Protein AF-A0A2H3JYH4-F1 (afdb_monomer)

Secondary structure (DSSP, 8-state):
---S--SHHHHHHHIIIIIS-S-TTS--TT-EE----TT----S-EEHHHHHHHHHHHTS-TT-EE-TTT--EESSHHHHHHHHHHHH--------

pLDDT: mean 77.38, std 13.41, range [39.78, 93.44]

Structure (mmCIF, N/CA/C/O backbone):
data_AF-A0A2H3JYH4-F1
#
_entry.id   AF-A0A2H3JYH4-F1
#
loop_
_atom_site.group_PDB
_atom_site.id
_atom_site.type_symbol
_atom_site.label_atom_id
_atom_site.label_alt_id
_atom_site.label_comp_id
_atom_site.label_asym_id
_atom_site.label_entity_id
_atom_site.label_seq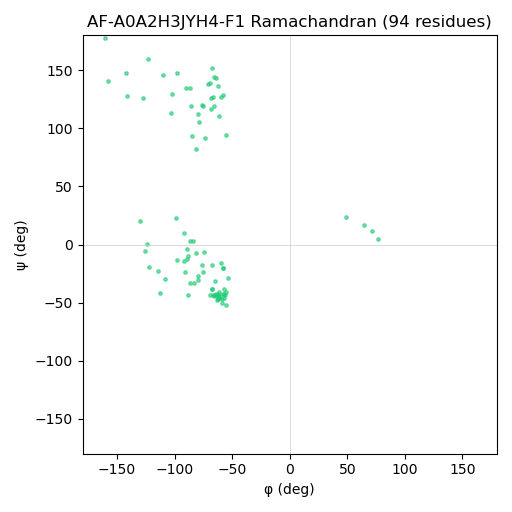_id
_atom_site.pdbx_PDB_ins_code
_atom_site.Cartn_x
_atom_site.Cartn_y
_atom_site.Cartn_z
_atom_site.occupancy
_atom_site.B_iso_or_equiv
_atom_site.auth_seq_id
_atom_site.auth_comp_id
_atom_site.auth_asym_id
_atom_site.auth_atom_id
_atom_site.pdbx_PDB_model_num
ATOM 1 N N . MET A 1 1 ? 0.707 -17.542 2.594 1.00 50.34 1 MET A N 1
ATOM 2 C CA . MET A 1 1 ? 1.784 -16.528 2.599 1.00 50.34 1 MET A CA 1
ATOM 3 C C . MET A 1 1 ? 1.790 -15.904 3.980 1.00 50.34 1 MET A C 1
ATOM 5 O O . MET A 1 1 ? 0.987 -15.017 4.237 1.00 50.34 1 MET A O 1
ATOM 9 N N . ASP A 1 2 ? 2.629 -16.408 4.879 1.00 51.19 2 ASP A N 1
ATOM 10 C CA . ASP A 1 2 ? 2.689 -15.923 6.259 1.00 51.19 2 ASP A CA 1
ATOM 11 C C . ASP A 1 2 ? 3.615 -14.707 6.348 1.00 51.19 2 ASP A C 1
ATOM 13 O O . ASP A 1 2 ? 4.836 -14.820 6.460 1.00 51.19 2 ASP A O 1
ATOM 17 N N . LEU A 1 3 ? 3.024 -13.515 6.240 1.00 58.44 3 LEU A N 1
ATOM 18 C CA . LEU A 1 3 ? 3.680 -12.275 6.644 1.00 58.44 3 LEU A CA 1
ATOM 19 C C . LEU A 1 3 ? 3.640 -12.206 8.181 1.00 58.44 3 LEU A C 1
ATOM 21 O O . LEU A 1 3 ? 2.547 -12.175 8.742 1.00 58.44 3 LEU A O 1
ATOM 25 N N . PRO A 1 4 ? 4.790 -12.141 8.881 1.00 54.59 4 PRO A N 1
ATOM 26 C CA . PRO A 1 4 ? 4.837 -12.190 10.349 1.00 54.59 4 PRO A CA 1
ATOM 27 C C . PRO A 1 4 ? 4.218 -10.949 11.013 1.00 54.59 4 PRO A C 1
ATOM 29 O O . PRO A 1 4 ? 3.916 -10.949 12.201 1.00 54.59 4 PRO A O 1
ATOM 32 N N . SER A 1 5 ? 4.055 -9.866 10.251 1.00 62.12 5 SER A N 1
ATOM 33 C CA . SER A 1 5 ? 3.413 -8.633 10.678 1.00 62.12 5 SER A CA 1
ATOM 34 C C . SER A 1 5 ? 2.931 -7.877 9.450 1.00 62.12 5 SER A C 1
ATOM 36 O O . SER A 1 5 ? 3.618 -7.804 8.431 1.00 62.12 5 SER A O 1
ATOM 38 N N . SER A 1 6 ? 1.759 -7.273 9.561 1.00 66.94 6 SER A N 1
ATOM 39 C CA . SER A 1 6 ? 1.129 -6.507 8.494 1.00 66.94 6 SER A CA 1
ATOM 40 C C . SER A 1 6 ? 1.476 -5.004 8.547 1.00 66.94 6 SER A C 1
ATOM 42 O O . SER A 1 6 ? 0.929 -4.186 7.809 1.00 66.94 6 SER A O 1
ATOM 44 N N . THR A 1 7 ? 2.443 -4.623 9.390 1.00 71.81 7 THR A N 1
ATOM 45 C CA . THR A 1 7 ? 2.984 -3.256 9.451 1.00 71.81 7 THR A CA 1
ATOM 46 C C . THR A 1 7 ? 3.771 -2.887 8.187 1.00 71.81 7 THR A C 1
ATOM 48 O O . THR A 1 7 ? 4.388 -3.736 7.546 1.00 71.81 7 THR A O 1
ATOM 51 N N . PHE A 1 8 ? 3.818 -1.592 7.841 1.00 76.56 8 PHE A N 1
ATOM 52 C CA . PHE A 1 8 ? 4.501 -1.123 6.624 1.00 76.56 8 PHE A CA 1
ATOM 53 C C . PHE A 1 8 ? 5.977 -1.537 6.546 1.00 76.56 8 PHE A C 1
ATOM 55 O O . PHE A 1 8 ? 6.426 -1.969 5.489 1.00 76.56 8 PHE A O 1
ATOM 62 N N . SER A 1 9 ? 6.720 -1.424 7.652 1.00 78.75 9 SER A N 1
ATOM 63 C CA . SER A 1 9 ? 8.150 -1.763 7.696 1.00 78.75 9 SER A CA 1
ATOM 64 C C . SER A 1 9 ? 8.388 -3.268 7.515 1.00 78.75 9 SER A C 1
ATOM 66 O O . SER A 1 9 ? 9.301 -3.674 6.795 1.00 78.75 9 SER A O 1
ATOM 68 N N . ALA A 1 10 ? 7.518 -4.106 8.093 1.00 82.69 10 ALA A N 1
ATOM 69 C CA . ALA A 1 10 ? 7.586 -5.554 7.925 1.00 82.69 10 ALA A CA 1
ATOM 70 C C . ALA A 1 10 ? 7.285 -5.972 6.479 1.00 82.69 10 ALA A C 1
ATOM 72 O O . ALA A 1 10 ? 8.027 -6.771 5.906 1.00 82.69 10 ALA A O 1
ATOM 73 N N . ILE A 1 11 ? 6.256 -5.380 5.861 1.00 86.81 11 ILE A N 1
ATOM 74 C CA . ILE A 1 11 ? 5.928 -5.624 4.450 1.00 86.81 11 ILE A CA 1
ATOM 75 C C . ILE A 1 11 ? 7.080 -5.171 3.550 1.00 86.81 11 ILE A C 1
ATOM 77 O O . ILE A 1 11 ? 7.482 -5.911 2.659 1.00 86.81 11 ILE A O 1
ATOM 81 N N . GLU A 1 12 ? 7.645 -3.982 3.773 1.00 86.75 12 GLU A N 1
ATOM 82 C CA . GLU A 1 12 ? 8.758 -3.489 2.956 1.00 86.75 12 GLU A CA 1
ATOM 83 C C . GLU A 1 12 ? 9.994 -4.392 3.073 1.00 86.75 12 GLU A C 1
ATOM 85 O O . GLU A 1 12 ? 10.600 -4.755 2.064 1.00 86.75 12 GLU A O 1
ATOM 90 N N . SER A 1 13 ? 10.335 -4.804 4.294 1.00 86.00 13 SER A N 1
ATOM 91 C CA . SER A 1 13 ? 11.449 -5.720 4.550 1.00 86.00 13 SER A CA 1
ATOM 92 C C . SER A 1 13 ? 11.231 -7.073 3.873 1.00 86.00 13 SER A C 1
ATOM 94 O O . SER A 1 13 ? 12.157 -7.622 3.278 1.00 86.00 13 SER A O 1
ATOM 96 N N . HIS A 1 14 ? 10.000 -7.591 3.902 1.00 88.00 14 HIS A N 1
ATOM 97 C CA . HIS A 1 14 ? 9.632 -8.814 3.197 1.00 88.00 14 HIS A CA 1
ATOM 98 C C . HIS A 1 14 ? 9.782 -8.663 1.678 1.00 88.00 14 HIS A C 1
ATOM 100 O O . HIS A 1 14 ? 10.413 -9.505 1.042 1.00 88.00 14 HIS A O 1
ATOM 106 N N . LEU A 1 15 ? 9.263 -7.576 1.096 1.00 87.38 15 LEU A N 1
ATOM 107 C CA . LEU A 1 15 ? 9.397 -7.299 -0.334 1.00 87.38 15 LEU A CA 1
ATOM 108 C C . LEU A 1 15 ? 10.867 -7.299 -0.759 1.00 87.38 15 LEU A C 1
ATOM 110 O O . LEU A 1 15 ? 11.245 -8.035 -1.670 1.00 87.38 15 LEU A O 1
ATOM 114 N N . LYS A 1 16 ? 11.704 -6.535 -0.054 1.00 85.38 16 LYS A N 1
ATOM 115 C CA . LYS A 1 16 ? 13.148 -6.465 -0.310 1.00 85.38 16 LYS A CA 1
ATOM 116 C C . LYS A 1 16 ? 13.806 -7.844 -0.232 1.00 85.38 16 LYS A C 1
ATOM 118 O O . LYS A 1 16 ? 14.578 -8.197 -1.112 1.00 85.38 16 LYS A O 1
ATOM 123 N N . ARG A 1 17 ? 13.482 -8.630 0.798 1.00 83.31 17 ARG A N 1
ATOM 124 C CA . ARG A 1 17 ? 14.150 -9.906 1.096 1.00 83.31 17 ARG A CA 1
ATOM 125 C C . ARG A 1 17 ? 13.692 -11.089 0.247 1.00 83.31 17 ARG A C 1
ATOM 127 O O . ARG A 1 17 ? 14.469 -12.021 0.107 1.00 83.31 17 ARG A O 1
ATOM 134 N N . TYR A 1 18 ? 12.464 -11.090 -0.261 1.00 84.62 18 TYR A N 1
ATOM 135 C CA . TYR A 1 18 ? 11.901 -12.273 -0.927 1.00 84.62 18 TYR A CA 1
ATOM 136 C C . TYR A 1 18 ? 11.458 -12.025 -2.367 1.00 84.62 18 TYR A C 1
ATOM 138 O O . TYR A 1 18 ? 11.315 -12.976 -3.129 1.00 84.62 18 TYR A O 1
ATOM 146 N N . HIS A 1 19 ? 11.245 -10.769 -2.760 1.00 84.31 19 HIS A N 1
ATOM 147 C CA . HIS A 1 19 ? 10.789 -10.431 -4.110 1.00 84.31 19 HIS A CA 1
ATOM 148 C C . HIS A 1 19 ? 11.818 -9.642 -4.918 1.00 84.31 19 HIS A C 1
ATOM 150 O O . HIS A 1 19 ? 11.768 -9.681 -6.145 1.00 84.31 19 HIS A O 1
ATOM 156 N N . PHE A 1 20 ? 12.743 -8.955 -4.245 1.00 80.81 20 PHE A N 1
ATOM 157 C CA . PHE A 1 20 ? 13.750 -8.096 -4.874 1.00 80.81 20 PHE A CA 1
ATOM 158 C C . PHE A 1 20 ? 15.176 -8.395 -4.376 1.00 80.81 20 PHE A C 1
ATOM 160 O O . PHE A 1 20 ? 16.047 -7.540 -4.470 1.00 80.81 20 PHE A O 1
ATOM 167 N N . CYS A 1 21 ? 15.411 -9.587 -3.814 1.00 69.06 21 CYS A N 1
ATOM 168 C CA . CYS A 1 21 ? 16.673 -9.961 -3.163 1.00 69.06 21 CYS A CA 1
ATOM 169 C C . CYS A 1 21 ? 17.722 -10.589 -4.078 1.00 69.06 21 CYS A C 1
ATOM 171 O O . CYS A 1 21 ? 18.851 -10.779 -3.635 1.00 69.06 21 CYS A O 1
ATOM 173 N N . ASN A 1 22 ? 17.345 -10.983 -5.295 1.00 62.56 22 ASN A N 1
ATOM 174 C CA . ASN A 1 22 ? 18.234 -11.766 -6.153 1.00 62.56 22 ASN A CA 1
ATOM 175 C C . ASN A 1 22 ? 19.342 -10.920 -6.792 1.00 62.56 22 ASN A C 1
ATOM 177 O O . ASN A 1 22 ? 20.369 -11.484 -7.137 1.00 62.56 22 ASN A O 1
ATOM 181 N N . ASP A 1 23 ? 19.188 -9.594 -6.823 1.00 58.09 23 ASP A N 1
ATOM 182 C CA . ASP A 1 23 ? 20.257 -8.650 -7.135 1.00 58.09 23 ASP A CA 1
ATOM 183 C C . ASP A 1 23 ? 20.124 -7.422 -6.224 1.00 58.09 23 ASP A C 1
ATOM 185 O O . ASP A 1 23 ? 19.065 -6.804 -6.127 1.00 58.09 23 ASP A O 1
ATOM 189 N N . ILE A 1 24 ? 21.200 -7.042 -5.532 1.00 53.75 24 ILE A N 1
ATOM 190 C CA . ILE A 1 24 ? 21.246 -5.836 -4.678 1.00 53.75 24 ILE A CA 1
ATOM 191 C C . ILE A 1 24 ? 20.914 -4.557 -5.481 1.00 53.75 24 ILE A C 1
ATOM 193 O O . ILE A 1 24 ? 20.469 -3.565 -4.904 1.00 53.75 24 ILE A O 1
A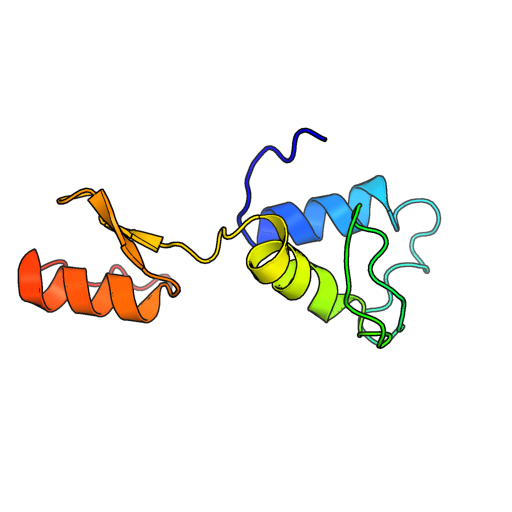TOM 197 N N . GLU A 1 25 ? 21.049 -4.598 -6.811 1.00 58.88 25 GLU A N 1
ATOM 198 C CA . GLU A 1 25 ? 20.675 -3.522 -7.736 1.00 58.88 25 GLU A CA 1
ATOM 199 C C . GLU A 1 25 ? 19.175 -3.466 -8.087 1.00 58.88 25 GLU A C 1
ATOM 201 O O . GLU A 1 25 ? 18.732 -2.509 -8.723 1.00 58.88 25 GLU A O 1
ATOM 206 N N . ASP A 1 26 ? 18.358 -4.441 -7.676 1.00 66.69 26 ASP A N 1
ATOM 207 C CA . ASP A 1 26 ? 16.984 -4.568 -8.180 1.00 66.69 26 ASP A CA 1
ATOM 208 C C . ASP A 1 26 ? 15.928 -3.818 -7.347 1.00 66.69 26 ASP A C 1
ATOM 210 O O . ASP A 1 26 ? 14.874 -3.417 -7.868 1.00 66.69 26 ASP A O 1
ATOM 214 N N . TRP A 1 27 ? 16.205 -3.552 -6.063 1.00 74.50 27 TRP A N 1
ATOM 215 C CA . TRP A 1 27 ? 15.374 -2.658 -5.249 1.00 74.50 27 TRP A CA 1
ATOM 216 C C . TRP A 1 27 ? 15.730 -1.194 -5.520 1.00 74.50 27 TRP A C 1
ATOM 218 O O . TRP A 1 27 ? 16.432 -0.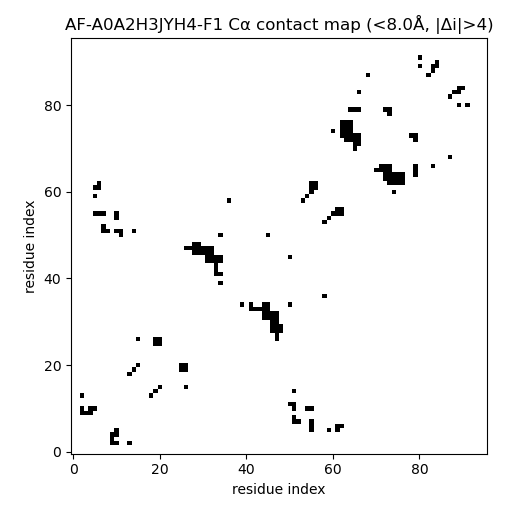531 -4.757 1.00 74.50 27 TRP A O 1
ATOM 228 N N . VAL A 1 28 ? 15.170 -0.657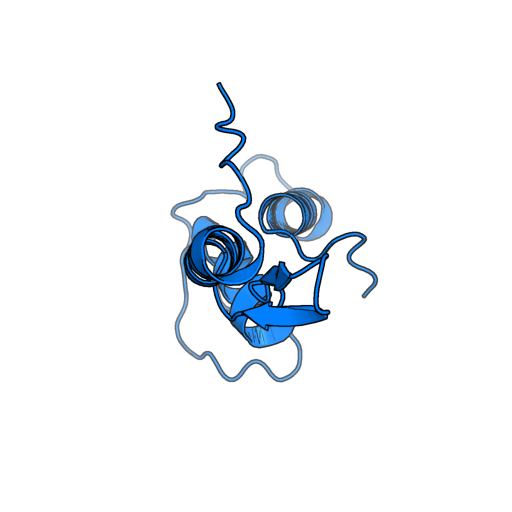 -6.599 1.00 83.62 28 VAL A N 1
ATOM 229 C CA . VAL A 1 28 ? 15.248 0.772 -6.913 1.00 83.62 28 VAL A CA 1
ATOM 230 C C . VAL A 1 28 ? 13.910 1.426 -6.554 1.00 83.62 28 VAL A C 1
ATOM 232 O O . VAL A 1 28 ? 12.907 1.160 -7.218 1.00 83.62 28 VAL A O 1
ATOM 235 N N . PRO A 1 29 ? 13.838 2.315 -5.541 1.00 81.69 29 PRO A N 1
ATOM 236 C CA . PRO A 1 29 ? 12.582 2.932 -5.098 1.00 81.69 29 PRO A CA 1
ATOM 237 C C . PRO A 1 29 ? 11.778 3.626 -6.207 1.00 81.69 29 PRO A C 1
ATOM 239 O O . PRO A 1 29 ? 10.551 3.712 -6.115 1.00 81.69 29 PRO A O 1
ATOM 242 N N . SER A 1 30 ? 12.461 4.136 -7.236 1.00 86.50 30 SER A N 1
ATOM 243 C CA . SER A 1 30 ? 11.884 4.806 -8.406 1.00 86.50 30 SER A CA 1
ATOM 244 C C . SER A 1 30 ? 11.521 3.860 -9.559 1.00 86.50 30 SER A C 1
ATOM 246 O O . SER A 1 30 ? 10.819 4.290 -10.478 1.00 86.50 30 SER A O 1
ATOM 248 N N . LYS A 1 31 ? 11.928 2.583 -9.516 1.00 88.94 31 LYS A N 1
ATOM 249 C CA . LYS A 1 31 ? 11.484 1.567 -10.480 1.00 88.94 31 LYS A CA 1
ATOM 250 C C . LYS A 1 31 ? 9.992 1.334 -10.297 1.00 88.94 31 LYS A C 1
ATOM 252 O O . LYS A 1 31 ? 9.448 1.442 -9.192 1.00 88.94 31 LYS A O 1
ATOM 257 N N . ARG A 1 32 ? 9.312 1.095 -11.414 1.00 91.75 32 ARG A N 1
ATOM 258 C CA . ARG A 1 32 ? 7.872 0.857 -11.451 1.00 91.75 32 ARG A CA 1
ATOM 259 C C . ARG A 1 32 ? 7.596 -0.593 -11.800 1.00 91.75 32 ARG A C 1
ATOM 261 O O . ARG A 1 32 ? 8.319 -1.183 -12.593 1.00 91.75 32 ARG A O 1
ATOM 268 N N . GLY A 1 33 ? 6.528 -1.130 -11.232 1.00 90.81 33 GLY A N 1
ATOM 269 C CA . GLY A 1 33 ? 6.035 -2.458 -11.563 1.00 90.81 33 GLY A CA 1
ATOM 270 C C . GLY A 1 33 ? 4.589 -2.641 -11.144 1.00 90.81 33 GLY A C 1
ATOM 271 O O . GLY A 1 33 ? 3.969 -1.749 -10.560 1.00 90.81 33 GLY A O 1
ATOM 272 N N . GLU A 1 34 ? 4.065 -3.815 -11.454 1.00 92.94 34 GLU A N 1
ATOM 273 C CA . GLU A 1 34 ? 2.676 -4.187 -11.215 1.00 92.94 34 GLU A CA 1
ATOM 274 C C . GLU A 1 34 ? 2.536 -4.990 -9.923 1.00 92.94 34 GLU A C 1
ATOM 276 O O . GLU A 1 34 ? 3.433 -5.742 -9.526 1.00 92.94 34 GLU A O 1
ATOM 281 N N . CYS A 1 35 ? 1.398 -4.833 -9.248 1.00 92.06 35 CYS A N 1
ATOM 282 C CA . CYS A 1 35 ? 1.087 -5.659 -8.093 1.00 92.06 35 CYS A CA 1
ATOM 283 C C . CYS A 1 35 ? 0.673 -7.055 -8.562 1.00 92.06 35 CYS A C 1
ATOM 285 O O . CYS A 1 35 ? -0.327 -7.202 -9.252 1.00 92.06 35 CYS A O 1
ATOM 287 N N . ARG A 1 36 ? 1.423 -8.076 -8.140 1.00 91.19 36 ARG A N 1
ATOM 288 C CA . ARG A 1 36 ? 1.151 -9.491 -8.449 1.00 91.19 36 ARG A CA 1
ATOM 289 C C . ARG A 1 36 ? 0.441 -10.227 -7.311 1.00 91.19 36 ARG A C 1
ATOM 291 O O . ARG A 1 36 ? 0.575 -11.438 -7.180 1.00 91.19 36 ARG A O 1
ATOM 298 N N . TRP A 1 37 ? -0.237 -9.486 -6.439 1.00 90.75 37 TRP A N 1
ATOM 299 C CA . TRP A 1 37 ? -1.037 -10.091 -5.381 1.00 90.75 37 TRP A CA 1
ATOM 300 C C . TRP A 1 37 ? -2.248 -10.791 -5.998 1.00 90.75 37 TRP A C 1
ATOM 302 O O . TRP A 1 37 ? -2.854 -10.260 -6.930 1.00 90.75 37 TRP A O 1
ATOM 312 N N . ASP A 1 38 ? -2.587 -11.970 -5.486 1.00 90.62 38 ASP A N 1
ATOM 313 C CA . ASP A 1 38 ? -3.672 -12.782 -6.032 1.00 90.62 38 ASP A CA 1
ATOM 314 C C . ASP A 1 38 ? -5.014 -12.033 -5.981 1.00 90.62 38 ASP A C 1
ATOM 316 O O . ASP A 1 38 ? -5.395 -11.481 -4.948 1.00 90.62 38 ASP A O 1
ATOM 320 N N . GLY A 1 39 ? -5.695 -11.938 -7.125 1.00 89.44 39 GLY A N 1
ATOM 321 C CA . GLY A 1 39 ? -6.939 -11.172 -7.255 1.00 89.44 39 GLY A CA 1
ATOM 322 C C . GLY A 1 39 ? -6.784 -9.644 -7.209 1.00 89.44 39 GLY A C 1
ATOM 323 O O . GLY A 1 39 ? -7.784 -8.932 -7.102 1.00 89.44 39 GLY A O 1
ATOM 324 N N . CYS A 1 40 ? -5.565 -9.098 -7.297 1.00 92.75 40 CYS A N 1
ATOM 325 C CA . CYS A 1 40 ? -5.375 -7.650 -7.342 1.00 92.75 40 CYS A CA 1
ATOM 326 C C . CYS A 1 40 ? -5.954 -7.048 -8.630 1.00 92.75 40 CYS A C 1
ATOM 328 O O . CYS A 1 40 ? -5.493 -7.329 -9.732 1.00 92.75 40 CYS A O 1
ATOM 330 N N . VAL A 1 41 ? -6.927 -6.147 -8.483 1.00 92.94 41 VAL A N 1
ATOM 331 C CA . VAL A 1 41 ? -7.564 -5.433 -9.607 1.00 92.94 41 VAL A CA 1
ATOM 332 C C . VAL A 1 41 ? -6.822 -4.156 -10.018 1.00 92.94 41 VAL A C 1
ATOM 334 O O . VAL A 1 41 ? -7.284 -3.408 -10.880 1.00 92.94 41 VAL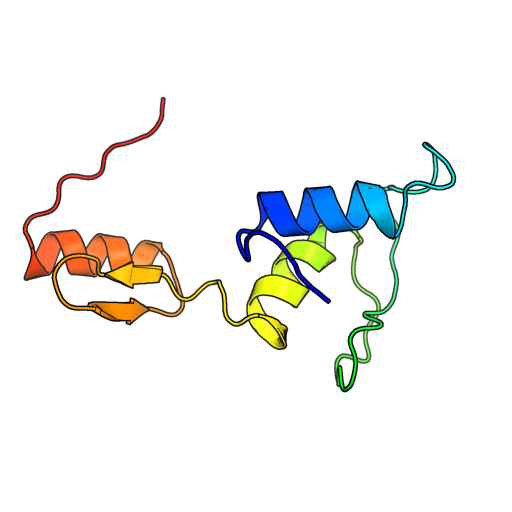 A O 1
ATOM 337 N N . TRP A 1 42 ? -5.686 -3.852 -9.384 1.00 91.81 42 TRP A N 1
ATOM 338 C CA . TRP A 1 42 ? -4.936 -2.630 -9.649 1.00 91.81 42 TRP A CA 1
ATOM 339 C C . TRP A 1 42 ? -4.110 -2.754 -10.934 1.00 91.81 42 TRP A C 1
ATOM 341 O O . TRP A 1 42 ? -3.051 -3.369 -10.951 1.00 91.81 42 TRP A O 1
ATOM 351 N N . GLN A 1 43 ? -4.566 -2.099 -12.000 1.00 87.00 43 GLN A N 1
ATOM 352 C CA . GLN A 1 43 ? -3.990 -2.244 -13.345 1.00 87.00 43 GLN A CA 1
ATOM 353 C C . GLN A 1 43 ? -2.848 -1.264 -13.664 1.00 87.00 43 GLN A C 1
ATOM 355 O O . GLN A 1 43 ? -2.285 -1.303 -14.753 1.00 87.00 43 GLN A O 1
ATOM 360 N N . ARG A 1 44 ? -2.515 -0.329 -12.761 1.00 91.38 44 ARG A N 1
ATOM 361 C CA . ARG A 1 44 ? -1.515 0.717 -13.043 1.00 91.38 44 ARG A CA 1
ATOM 362 C C . ARG A 1 44 ? -0.173 0.402 -12.383 1.00 91.38 44 ARG A C 1
ATOM 364 O O . ARG A 1 44 ? -0.148 0.229 -11.163 1.00 91.38 44 ARG A O 1
ATOM 371 N N . PRO A 1 45 ? 0.949 0.442 -13.120 1.00 93.25 45 PRO A N 1
ATOM 372 C CA . PRO A 1 45 ? 2.256 0.257 -12.513 1.00 93.25 45 PRO A CA 1
ATOM 373 C C . PRO A 1 45 ? 2.531 1.367 -11.493 1.00 93.25 45 PRO A C 1
ATOM 375 O O . PRO A 1 45 ? 2.265 2.549 -11.736 1.00 93.25 45 PRO A O 1
ATOM 378 N N . MET A 1 46 ? 3.073 0.982 -10.341 1.00 93.44 46 ME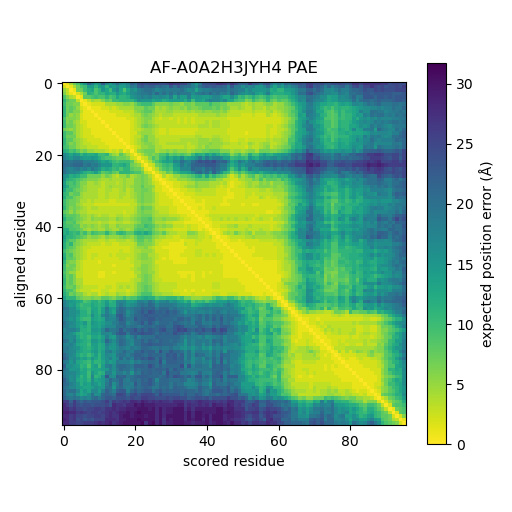T A N 1
ATOM 379 C CA . MET A 1 46 ? 3.398 1.880 -9.235 1.00 93.44 46 MET A CA 1
ATOM 380 C C . MET A 1 46 ? 4.873 1.785 -8.873 1.00 93.44 46 MET A C 1
ATOM 382 O O . MET A 1 46 ? 5.547 0.810 -9.199 1.00 93.44 46 MET A O 1
ATOM 386 N N . TYR A 1 47 ? 5.382 2.811 -8.198 1.00 92.62 47 TYR A N 1
ATOM 387 C CA . TYR A 1 47 ? 6.752 2.805 -7.701 1.00 92.62 47 TYR A CA 1
ATOM 388 C C . TYR A 1 47 ? 6.961 1.707 -6.662 1.00 92.62 47 TYR A C 1
ATOM 390 O O . TYR A 1 47 ? 6.089 1.503 -5.819 1.00 92.62 47 TYR A O 1
ATOM 398 N N . TYR A 1 48 ? 8.134 1.075 -6.653 1.00 89.75 48 TYR A N 1
ATOM 399 C CA . TYR A 1 48 ? 8.487 0.021 -5.693 1.00 89.75 48 TYR A CA 1
ATOM 400 C C . TYR A 1 48 ? 8.320 0.486 -4.240 1.00 89.75 48 TYR A C 1
ATOM 402 O O . TYR A 1 48 ? 7.688 -0.202 -3.438 1.00 89.75 48 TYR A O 1
ATOM 410 N N . ARG A 1 49 ? 8.709 1.733 -3.930 1.00 88.12 49 ARG A N 1
ATOM 411 C CA . ARG A 1 49 ? 8.458 2.360 -2.612 1.00 88.12 49 ARG A CA 1
ATOM 412 C C . ARG A 1 49 ? 6.980 2.443 -2.208 1.00 88.12 49 ARG A C 1
ATOM 414 O O . ARG A 1 49 ? 6.666 2.651 -1.042 1.00 88.12 49 ARG A O 1
ATOM 421 N N . SER A 1 50 ? 6.054 2.353 -3.161 1.00 91.25 50 SER A N 1
ATOM 422 C CA . SER A 1 50 ? 4.610 2.430 -2.918 1.00 91.25 50 SER A CA 1
ATOM 423 C C . SER A 1 50 ? 3.962 1.063 -2.689 1.00 91.25 50 SER A C 1
ATOM 425 O O . SER A 1 50 ? 2.849 1.027 -2.162 1.00 91.25 50 SER A O 1
ATOM 427 N N . PHE A 1 51 ? 4.643 -0.045 -3.006 1.00 90.88 51 PHE A N 1
ATOM 428 C CA . PHE A 1 51 ? 4.082 -1.391 -2.860 1.00 90.88 51 PHE A CA 1
ATOM 429 C C . PHE A 1 51 ? 3.718 -1.712 -1.416 1.00 90.88 51 PHE A C 1
ATOM 431 O O . PHE A 1 51 ? 2.616 -2.193 -1.173 1.00 90.88 51 PHE A O 1
ATOM 438 N N . ALA A 1 52 ? 4.586 -1.393 -0.451 1.00 88.88 52 ALA A N 1
ATOM 439 C CA . ALA A 1 52 ? 4.310 -1.673 0.957 1.00 88.88 52 ALA A CA 1
ATOM 440 C C . ALA A 1 52 ? 2.994 -1.022 1.416 1.00 88.88 52 ALA A C 1
ATOM 442 O O . ALA A 1 52 ? 2.165 -1.662 2.062 1.00 88.88 52 ALA A O 1
ATOM 443 N N . LYS A 1 53 ? 2.749 0.231 1.004 1.00 86.75 53 LYS A N 1
ATOM 444 C CA . LYS A 1 53 ? 1.501 0.934 1.319 1.00 86.75 53 LYS A CA 1
ATOM 445 C C . LYS A 1 53 ? 0.294 0.357 0.587 1.00 86.75 53 LYS A C 1
ATOM 447 O O . LYS A 1 53 ? -0.777 0.219 1.181 1.00 86.75 53 LYS A O 1
ATOM 452 N N . HIS A 1 54 ? 0.456 0.048 -0.694 1.00 90.81 54 HIS A N 1
ATOM 453 C CA . HIS A 1 54 ? -0.592 -0.566 -1.496 1.00 90.81 54 HIS A CA 1
ATOM 454 C C . HIS A 1 54 ? -1.025 -1.908 -0.893 1.00 90.81 54 HIS A C 1
ATOM 456 O O . HIS A 1 54 ? -2.202 -2.087 -0.608 1.00 90.81 54 HIS A O 1
ATOM 462 N N . ILE A 1 55 ? -0.078 -2.794 -0.584 1.00 89.31 55 ILE A N 1
ATOM 463 C CA . ILE A 1 55 ? -0.351 -4.114 -0.006 1.00 89.31 55 ILE A CA 1
ATOM 464 C C . ILE A 1 55 ? -1.016 -3.994 1.368 1.00 89.31 55 ILE A C 1
ATOM 466 O O . ILE A 1 55 ? -2.043 -4.627 1.612 1.00 89.31 55 ILE A O 1
ATOM 470 N N . ALA A 1 56 ? -0.489 -3.132 2.244 1.00 85.25 56 ALA A N 1
ATOM 471 C CA . ALA A 1 56 ? -1.056 -2.921 3.573 1.00 85.25 56 ALA A CA 1
ATOM 472 C C . ALA A 1 56 ? -2.528 -2.478 3.529 1.00 85.25 56 ALA A C 1
ATOM 474 O O . ALA A 1 56 ? -3.317 -2.898 4.368 1.00 85.25 56 ALA A O 1
ATOM 475 N N . THR A 1 57 ? -2.898 -1.628 2.567 1.00 82.31 57 THR A N 1
ATOM 476 C CA . THR A 1 57 ? -4.251 -1.051 2.475 1.00 82.31 57 THR A CA 1
ATOM 477 C C . THR A 1 57 ? -5.217 -1.908 1.665 1.00 82.31 57 THR A C 1
ATOM 479 O O . THR A 1 57 ? -6.356 -2.078 2.082 1.00 82.31 57 THR A O 1
ATOM 482 N N . GLN A 1 58 ? -4.782 -2.435 0.519 1.00 85.75 58 GLN A N 1
ATOM 483 C CA . GLN A 1 58 ? -5.655 -3.134 -0.429 1.00 85.75 58 GLN A CA 1
ATOM 484 C C . GLN A 1 58 ? -5.812 -4.617 -0.106 1.00 85.75 58 GLN A C 1
ATOM 486 O O . GLN A 1 58 ? -6.890 -5.164 -0.309 1.00 85.75 58 GLN A O 1
ATOM 491 N N . HIS A 1 59 ? -4.768 -5.247 0.439 1.00 87.75 59 HIS A N 1
ATOM 492 C CA . HIS A 1 59 ? -4.739 -6.703 0.590 1.00 87.75 59 HIS A CA 1
ATOM 493 C C . HIS A 1 59 ? -4.784 -7.142 2.045 1.00 87.75 59 HIS A C 1
ATOM 495 O O . HIS A 1 59 ? -5.514 -8.061 2.396 1.00 87.75 59 HIS A O 1
ATOM 501 N N . LEU A 1 60 ? -4.041 -6.453 2.912 1.00 81.75 60 LEU A N 1
ATOM 502 C CA . LEU A 1 60 ? -3.918 -6.837 4.320 1.00 81.75 60 LEU A CA 1
ATOM 503 C C . LEU A 1 60 ? -4.848 -6.066 5.257 1.00 81.75 60 LEU A C 1
ATOM 505 O O . LEU A 1 60 ? -4.963 -6.433 6.421 1.00 81.75 60 LEU A O 1
ATOM 509 N N . ARG A 1 61 ? -5.463 -4.970 4.786 1.00 73.00 61 ARG A N 1
ATOM 510 C CA . ARG A 1 61 ? -6.279 -4.034 5.593 1.00 73.00 61 ARG A CA 1
ATOM 511 C C . ARG A 1 61 ? -5.595 -3.570 6.890 1.00 73.00 61 ARG A C 1
ATOM 513 O O . ARG A 1 61 ? -6.241 -3.122 7.827 1.00 73.00 61 ARG A O 1
ATOM 520 N N . SER A 1 62 ? -4.268 -3.616 6.940 1.00 66.75 62 SER A N 1
ATOM 521 C CA . SER A 1 62 ? -3.483 -3.428 8.161 1.00 66.75 62 SER A CA 1
ATOM 522 C C . SER A 1 62 ? -3.215 -1.973 8.528 1.00 66.75 62 SER A C 1
ATOM 524 O O . SER A 1 62 ? -2.518 -1.689 9.502 1.00 66.75 62 SER A O 1
ATOM 526 N N . THR A 1 63 ? -3.760 -1.025 7.773 1.00 59.66 63 THR A N 1
ATOM 527 C CA . THR A 1 63 ? -3.871 0.345 8.281 1.00 59.66 63 THR A CA 1
ATOM 528 C C . THR A 1 63 ? -4.971 0.480 9.328 1.00 59.66 63 THR A C 1
ATOM 530 O O . THR A 1 63 ? -5.052 1.543 9.941 1.00 59.66 63 THR A O 1
ATOM 533 N N . ALA A 1 64 ? -5.757 -0.587 9.547 1.00 58.81 64 ALA A N 1
ATOM 534 C CA . ALA A 1 64 ? -6.620 -0.767 10.701 1.00 58.81 64 ALA A CA 1
ATOM 535 C C . ALA A 1 64 ? -5.801 -0.631 11.997 1.00 58.81 64 ALA A C 1
ATOM 537 O O . ALA A 1 64 ? -5.154 -1.568 12.461 1.00 58.81 64 ALA A O 1
ATOM 538 N N . ALA A 1 65 ? -5.782 0.570 12.559 1.00 65.75 65 ALA A N 1
ATOM 539 C CA . ALA A 1 65 ? -5.339 0.804 13.913 1.00 65.75 65 ALA A CA 1
ATOM 540 C C . ALA A 1 65 ? -6.503 0.415 14.819 1.00 65.75 65 ALA A C 1
ATOM 542 O O . ALA A 1 65 ? -7.542 1.059 14.783 1.00 65.75 65 ALA A O 1
ATOM 543 N N . VAL A 1 66 ? -6.344 -0.649 15.595 1.00 69.00 66 VAL A N 1
ATOM 544 C CA . VAL A 1 66 ? -7.344 -1.053 16.586 1.00 69.00 66 VAL A CA 1
ATOM 545 C C . VAL A 1 66 ? -7.064 -0.302 17.884 1.00 69.00 66 VAL A C 1
ATOM 547 O O . VAL A 1 66 ? -5.908 -0.173 18.303 1.00 69.00 66 VAL A O 1
ATOM 550 N N . CYS A 1 67 ? -8.105 0.238 18.509 1.00 78.12 67 CYS A N 1
ATOM 551 C CA . CYS A 1 67 ? -7.996 0.750 19.867 1.00 78.12 67 CYS A CA 1
ATOM 552 C C . CYS A 1 67 ? -7.771 -0.417 20.837 1.00 78.12 67 CYS A C 1
ATOM 554 O O . CYS A 1 67 ? -8.549 -1.362 20.853 1.00 78.12 67 CYS A O 1
ATOM 556 N N . GLN A 1 68 ? -6.720 -0.367 21.656 1.00 74.00 68 GLN A N 1
ATOM 557 C CA . GLN A 1 68 ? -6.448 -1.435 22.626 1.00 74.00 68 GLN A CA 1
ATOM 558 C C . GLN A 1 68 ? -7.391 -1.395 23.838 1.00 74.00 68 GLN A C 1
ATOM 560 O O . GLN A 1 68 ? -7.615 -2.435 24.446 1.00 74.00 68 GLN A O 1
ATOM 565 N N . ASP A 1 69 ? -7.970 -0.233 24.153 1.00 75.62 69 ASP A N 1
ATOM 566 C CA . ASP A 1 69 ? -8.862 -0.058 25.304 1.00 75.62 69 ASP A CA 1
ATOM 567 C C . ASP A 1 69 ? -10.313 -0.470 25.015 1.00 75.62 69 ASP A C 1
ATOM 569 O O 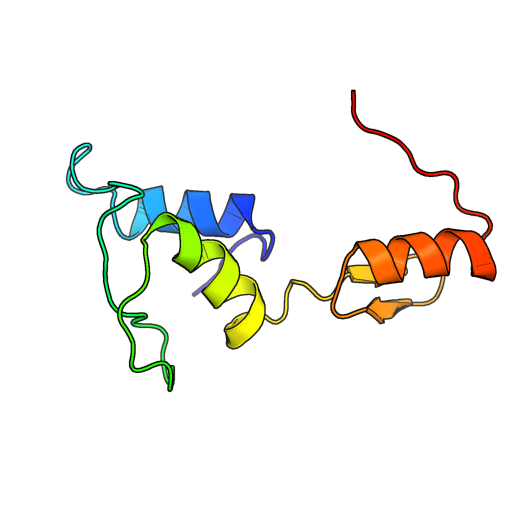. ASP A 1 69 ? -10.998 -0.967 25.906 1.00 75.62 69 ASP A O 1
ATOM 573 N N . CYS A 1 70 ? -10.799 -0.284 23.782 1.00 84.00 70 CYS A N 1
ATOM 574 C CA . CYS A 1 70 ? -12.185 -0.617 23.416 1.00 84.00 70 CYS A CA 1
ATOM 575 C C . CYS A 1 70 ? -12.340 -1.551 22.209 1.00 84.00 70 CYS A C 1
ATOM 577 O O . CYS A 1 70 ? -13.455 -1.969 21.911 1.00 84.00 70 CYS A O 1
ATOM 579 N N . GLY A 1 71 ? -11.254 -1.893 21.513 1.00 76.44 71 GLY A N 1
ATOM 580 C CA . GLY A 1 71 ? -11.285 -2.811 20.371 1.00 76.44 71 GLY A CA 1
ATOM 581 C C . GLY A 1 71 ? -11.823 -2.213 19.068 1.00 76.44 71 GLY A C 1
ATOM 582 O O . GLY A 1 71 ? -11.955 -2.942 18.090 1.00 76.44 71 GLY A O 1
ATOM 583 N N . GLU A 1 72 ? -12.125 -0.913 19.027 1.00 75.19 72 GLU A N 1
ATOM 584 C CA . GLU A 1 72 ? -12.700 -0.264 17.844 1.00 75.19 72 GLU A CA 1
ATOM 585 C C . GLU A 1 72 ? -11.676 -0.132 16.705 1.00 75.19 72 GLU A C 1
ATOM 587 O O . GLU A 1 72 ? -10.500 0.180 16.940 1.00 75.19 72 GLU A O 1
ATOM 592 N N . ASP A 1 73 ? -12.106 -0.400 15.469 1.00 73.00 73 ASP A N 1
ATOM 593 C CA . ASP A 1 73 ? -11.247 -0.391 14.290 1.00 73.00 73 ASP A CA 1
ATOM 594 C C . ASP A 1 73 ? -11.192 0.988 13.622 1.00 73.00 73 ASP A C 1
ATOM 596 O O . ASP A 1 73 ? -12.195 1.663 13.402 1.00 73.00 73 ASP A O 1
ATOM 600 N N . PHE A 1 74 ? -9.983 1.421 13.266 1.00 72.19 74 PHE A N 1
ATOM 601 C CA . PHE A 1 74 ? -9.771 2.687 12.574 1.00 72.19 74 PHE A CA 1
ATOM 602 C C . PH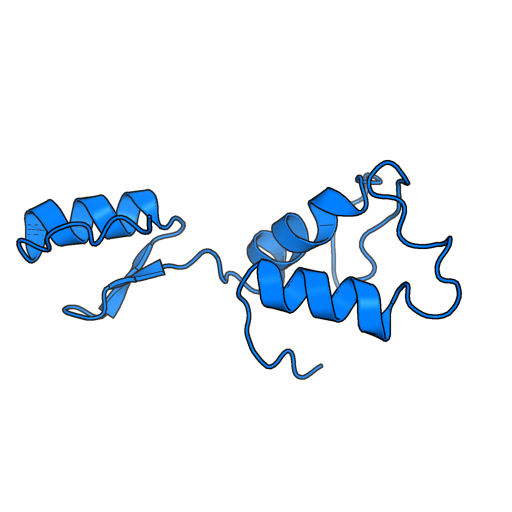E A 1 74 ? -8.955 2.470 11.321 1.00 72.19 74 PHE A C 1
ATOM 604 O O . PHE A 1 74 ? -7.820 2.025 11.389 1.00 72.19 74 PHE A O 1
ATOM 611 N N . THR A 1 75 ? -9.447 2.921 10.173 1.00 65.06 75 THR A N 1
ATOM 612 C CA . THR A 1 75 ? -8.711 2.833 8.897 1.00 65.06 75 THR A CA 1
ATOM 613 C C . THR A 1 75 ? -7.356 3.558 8.888 1.00 65.06 75 THR A C 1
ATOM 615 O O . THR A 1 75 ? -6.546 3.312 7.985 1.00 65.06 75 THR A O 1
ATOM 618 N N . ARG A 1 76 ? -7.103 4.454 9.862 1.00 68.56 76 ARG A N 1
ATOM 619 C CA . ARG A 1 76 ? -5.853 5.211 10.010 1.00 68.56 76 ARG A CA 1
ATOM 620 C C . ARG A 1 76 ? -5.426 5.402 11.471 1.00 68.56 76 ARG A C 1
ATOM 622 O O . ARG A 1 76 ? -6.250 5.622 12.359 1.00 68.56 76 ARG A O 1
ATOM 629 N N . GLY A 1 77 ? -4.112 5.433 11.701 1.00 70.94 77 GLY A N 1
ATOM 630 C CA . GLY A 1 77 ? -3.516 5.622 13.029 1.00 70.94 77 GLY A CA 1
ATOM 631 C C . GLY A 1 77 ? -3.783 6.988 13.672 1.00 70.94 77 GLY A C 1
ATOM 632 O O . GLY A 1 77 ? -3.925 7.060 14.888 1.00 70.94 77 GLY A O 1
ATOM 633 N N . ASP A 1 78 ? -3.913 8.056 12.883 1.00 75.81 78 ASP A N 1
ATOM 634 C CA . ASP A 1 78 ? -4.280 9.396 13.362 1.00 75.81 78 ASP A CA 1
ATOM 635 C C . ASP A 1 78 ? -5.722 9.441 13.884 1.00 75.81 78 ASP A C 1
ATOM 637 O O . ASP A 1 78 ? -5.992 10.035 14.928 1.00 75.81 78 ASP A O 1
ATOM 641 N N . SER A 1 79 ? -6.632 8.726 13.214 1.00 77.62 79 SER A N 1
ATOM 642 C CA . SER A 1 79 ? -8.017 8.572 13.667 1.00 77.62 79 SER A CA 1
ATOM 643 C C . SER A 1 79 ? -8.084 7.812 14.992 1.00 77.62 79 SER A C 1
ATOM 645 O O . SER A 1 79 ? -8.754 8.273 15.915 1.00 77.62 79 SER A O 1
ATOM 647 N N . ARG A 1 80 ? -7.302 6.732 15.128 1.00 82.38 80 ARG A N 1
ATOM 648 C CA . ARG A 1 80 ? -7.143 6.009 16.398 1.00 82.38 80 ARG A CA 1
ATOM 649 C C . ARG A 1 80 ? -6.542 6.892 17.488 1.00 82.38 80 ARG A C 1
ATOM 651 O O . ARG A 1 80 ? -7.053 6.895 18.597 1.00 82.38 80 ARG A O 1
ATOM 658 N N . ASN A 1 81 ? -5.486 7.656 17.208 1.00 78.00 81 ASN A N 1
ATOM 659 C CA . ASN A 1 81 ? -4.848 8.520 18.211 1.00 78.00 81 ASN A CA 1
ATOM 660 C C . ASN A 1 81 ? -5.807 9.602 18.726 1.00 78.00 81 ASN A C 1
ATOM 662 O O . ASN A 1 81 ? -5.885 9.836 19.929 1.00 78.00 81 ASN A O 1
ATOM 666 N N . ARG A 1 82 ? -6.583 10.225 17.832 1.00 82.69 82 ARG A N 1
ATOM 667 C CA . ARG A 1 82 ? -7.633 11.168 18.234 1.00 82.69 82 ARG A CA 1
ATOM 668 C C . ARG A 1 82 ? -8.722 10.478 19.053 1.00 82.69 82 ARG A C 1
ATOM 670 O O . ARG A 1 82 ? -9.161 11.035 20.052 1.00 82.69 82 ARG A O 1
ATOM 677 N N . HIS A 1 83 ? -9.144 9.279 18.655 1.00 86.12 83 HIS A N 1
ATOM 678 C CA . HIS A 1 83 ? -10.083 8.476 19.435 1.00 86.12 83 HIS A CA 1
ATOM 679 C C . HIS A 1 83 ? -9.534 8.181 20.840 1.00 86.12 83 HIS A C 1
ATOM 681 O O . HIS A 1 83 ? -10.231 8.438 21.814 1.00 86.12 83 HIS A O 1
ATOM 687 N N . MET A 1 84 ? -8.272 7.761 20.963 1.00 81.88 84 MET A N 1
ATOM 688 C CA . MET A 1 84 ? -7.616 7.536 22.255 1.00 81.88 84 MET A CA 1
ATOM 689 C C . MET A 1 84 ? -7.619 8.792 23.119 1.00 81.88 84 MET A C 1
ATOM 691 O O . MET A 1 84 ? -7.936 8.713 24.299 1.00 81.88 84 MET A O 1
ATOM 695 N N . HIS A 1 85 ? -7.337 9.959 22.538 1.00 82.44 85 HIS A N 1
ATOM 696 C CA . HIS A 1 85 ? -7.363 11.219 23.274 1.00 82.44 85 HIS A CA 1
ATOM 697 C C . HIS A 1 85 ? -8.776 11.586 23.760 1.00 82.44 85 HIS A C 1
ATOM 699 O O . HIS A 1 85 ? -8.952 11.965 24.912 1.00 82.44 85 HIS A O 1
ATOM 705 N N . LEU A 1 86 ? -9.791 11.439 22.902 1.00 85.75 86 LEU A N 1
ATOM 706 C CA . LEU A 1 86 ? -11.169 11.847 23.201 1.00 85.75 86 LEU A CA 1
ATOM 707 C C . LEU A 1 86 ? -11.947 10.845 24.067 1.00 85.75 86 LEU A C 1
ATOM 709 O O . LEU A 1 86 ? -12.859 11.249 24.783 1.00 85.75 86 LEU A O 1
ATOM 713 N N . LYS A 1 87 ? -11.652 9.545 23.956 1.00 84.12 87 LYS A N 1
ATOM 714 C CA . LYS A 1 87 ? -12.417 8.459 24.596 1.00 84.12 87 LYS A CA 1
ATOM 715 C C . LYS A 1 87 ? -11.682 7.799 25.756 1.00 84.12 87 LYS A C 1
ATOM 717 O O . LYS A 1 87 ? -12.339 7.338 26.683 1.00 84.12 87 LYS A O 1
ATOM 722 N N . HIS A 1 88 ? -10.352 7.782 25.717 1.00 85.19 88 HIS A N 1
ATOM 723 C CA . HIS A 1 88 ? -9.517 7.070 26.688 1.00 85.19 88 HIS A CA 1
ATOM 724 C C . HIS A 1 88 ? -8.486 7.979 27.382 1.00 85.19 88 HIS A C 1
ATOM 726 O O . HIS A 1 88 ? -7.724 7.511 28.218 1.00 85.19 88 HIS A O 1
ATOM 732 N N . GLY A 1 89 ? -8.445 9.281 27.059 1.00 74.94 89 GLY A N 1
ATOM 733 C CA . GLY A 1 89 ? -7.497 10.239 27.640 1.00 74.94 89 GLY A CA 1
ATOM 734 C C . GLY A 1 89 ? -6.022 9.964 27.313 1.00 74.94 89 GLY A C 1
ATOM 735 O O . GLY A 1 89 ? -5.143 10.492 27.988 1.00 74.94 89 GLY A O 1
ATOM 736 N N . GLY A 1 90 ? -5.731 9.135 26.302 1.00 58.97 90 GLY A N 1
ATOM 737 C CA . GLY A 1 90 ? -4.388 8.621 26.028 1.00 58.97 90 GLY A CA 1
ATOM 738 C C . GLY A 1 90 ? -3.402 9.693 25.552 1.00 58.97 90 GLY A C 1
ATOM 739 O O . GLY A 1 90 ? -3.562 10.268 24.473 1.00 58.97 90 GLY A O 1
ATOM 740 N N . SER A 1 91 ? -2.358 9.933 26.345 1.00 53.41 91 SER A N 1
ATOM 741 C CA . SER A 1 91 ? -1.217 10.789 26.010 1.00 53.41 91 SER A CA 1
ATOM 742 C C . SER A 1 91 ? -0.397 10.178 24.871 1.00 53.41 91 SER A C 1
ATOM 744 O O . SER A 1 91 ? 0.024 9.024 24.936 1.00 53.41 91 SER A O 1
ATOM 746 N N . VAL A 1 92 ? -0.154 10.956 23.817 1.00 54.19 92 VAL A N 1
ATOM 747 C CA . VAL A 1 92 ? 0.714 10.573 22.697 1.00 54.19 92 VAL A CA 1
ATOM 748 C C . VAL A 1 92 ? 2.131 10.345 23.231 1.00 54.19 92 VAL A C 1
ATOM 750 O O . VAL A 1 92 ? 2.803 11.305 23.597 1.00 54.19 92 VAL A O 1
ATOM 753 N N . LEU A 1 93 ? 2.612 9.097 23.254 1.00 54.94 93 LEU A N 1
ATOM 754 C CA . LEU A 1 93 ? 4.048 8.848 23.379 1.00 54.94 93 LEU A CA 1
ATOM 755 C C . LEU A 1 93 ? 4.679 9.194 22.022 1.00 54.94 93 LEU A C 1
ATOM 757 O O . LEU A 1 93 ? 4.672 8.391 21.085 1.00 54.94 93 LEU A O 1
ATOM 761 N N . GLY A 1 94 ? 5.114 10.447 21.892 1.00 42.25 94 GLY A N 1
ATOM 762 C CA . GLY A 1 94 ? 5.987 10.879 20.808 1.00 42.25 94 GLY A CA 1
ATOM 763 C C . GLY A 1 94 ? 7.263 10.046 20.853 1.00 42.25 94 GLY A C 1
ATOM 764 O O . GLY A 1 94 ? 7.850 9.885 21.918 1.00 42.25 94 GLY A O 1
ATOM 765 N N . ARG A 1 95 ? 7.636 9.462 19.714 1.00 47.78 95 ARG A N 1
ATOM 766 C CA . ARG A 1 95 ? 8.953 8.856 19.523 1.00 47.78 95 ARG A CA 1
ATOM 767 C C . ARG A 1 95 ? 9.906 9.962 19.081 1.00 47.78 95 ARG A C 1
ATOM 769 O O . ARG A 1 95 ? 9.626 10.619 18.076 1.00 47.78 95 ARG A O 1
ATOM 776 N N . ASP A 1 96 ? 10.923 10.159 19.906 1.00 39.78 96 ASP A N 1
ATOM 777 C CA . ASP A 1 96 ? 12.166 10.898 19.680 1.00 39.78 96 ASP A CA 1
ATOM 778 C C . ASP A 1 96 ? 12.920 10.457 18.414 1.00 39.78 96 ASP A C 1
ATOM 780 O O . ASP A 1 96 ? 12.778 9.279 18.000 1.00 39.78 96 ASP A O 1
#

Radius of gyration: 16.24 Å; Cα contacts (8 Å, |Δi|>4): 105; chains: 1; bounding box: 34×28×41 Å

Mean predicted aligned error: 11.32 Å

Organism: Wolfiporia cocos (strain MD-104) (NCBI:txid742152)

Foldseek 3Di:
DDQVDLDLVSLLVCCCVPVQPPDPVRPDQQDWDDDPPPPDPDPDIDGSVCVSVCCSVPPVLVCFDAAPVPRDTDSHPVVNVVCCCVPVVDDDPDDD

Solvent-accessible surface area (backbone atoms only — not comparable to full-atom values): 5896 Å² total; per-residue (Å²): 135,89,69,96,46,61,46,57,66,50,39,41,52,46,44,46,64,75,76,32,51,91,40,89,81,63,69,40,57,84,44,68,46,69,69,84,54,90,89,57,84,65,86,65,68,40,40,52,70,46,46,31,58,49,45,23,56,76,73,63,51,42,41,45,28,59,36,89,90,78,64,51,78,21,80,36,59,68,59,33,50,52,45,33,42,76,77,66,66,49,78,82,82,76,82,131

Nearest PDB structures (foldseek):
  6dfa-assembly1_A  TM=5.276E-01  e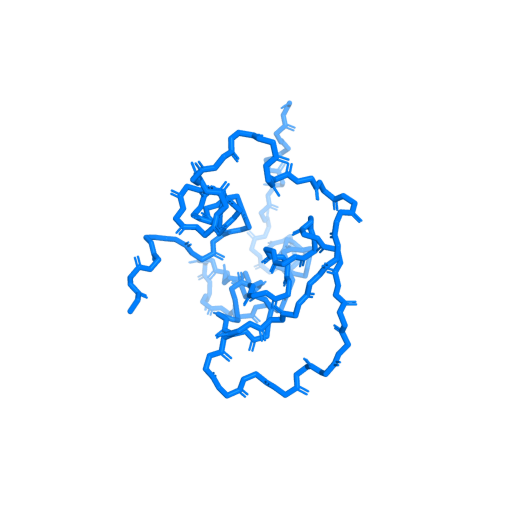=1.106E-01  Homo sapiens
  6dfb-assembly1_A  TM=5.310E-01  e=1.723E-01  Homo sapiens
  2rv7-assembly1_A  TM=3.825E-01  e=1.956E-01  Homo sapiens
  8sss-assembly1_A  TM=4.153E-01  e=6.117E-01  Homo sapiens
  6wmi-assembly2_D  TM=4.697E-01  e=3.384E+00  Homo sapiens

Sequence (96 aa):
MDLPSSTFSAIESHLKRYHFCNDIEDWVPSKRGECRWDGCVWQRPMYYRSFAKHIATQHLRSTAAVCQDCGEDFTRGDSRNRHMHLKHGGSVLGRD

InterPro domains:
  IPR013087 Zinc finger C2H2-type [PS00028] (67-88)
  IPR013087 Zinc finger C2H2-type [PS50157] (65-93)